Protein AF-A0AAC8XHD1-F1 (afdb_monomer)

pLDDT: mean 77.44, std 10.06, range [40.19, 93.38]

Mean predicted aligned error: 14.01 Å

Sequence (124 aa):
MRKGFNKQTLIRWKVYIDRSKMYVGYIQFLLIIFVFINSLDNNPVSQFVLEKPLIAVPVILVLFVLCSLVLGYMDSKLGFREEEIRNHARSNPVLRQIQISLDEVNLKLDKLEKSEGENRKSGI

Organism: NCBI:txid314275

Structure (mmCIF, N/CA/C/O backbone):
data_AF-A0AAC8XHD1-F1
#
_entry.id   AF-A0AAC8XHD1-F1
#
loop_
_atom_site.group_PDB
_atom_site.id
_atom_site.type_symbol
_atom_site.label_atom_id
_atom_site.label_alt_id
_atom_site.label_comp_id
_atom_site.label_asym_id
_atom_site.label_entity_id
_atom_site.label_seq_id
_atom_site.pdbx_PDB_ins_code
_atom_site.Cartn_x
_atom_site.Cartn_y
_atom_site.Cartn_z
_atom_site.occupancy
_atom_site.B_iso_or_equiv
_atom_site.auth_seq_id
_atom_site.auth_comp_id
_atom_site.auth_asym_id
_atom_site.auth_atom_id
_atom_site.pdbx_PDB_model_num
ATOM 1 N N . MET A 1 1 ? 19.057 23.583 32.804 1.00 40.19 1 MET A N 1
ATOM 2 C CA . MET A 1 1 ? 17.900 23.761 31.892 1.00 40.19 1 MET A CA 1
ATOM 3 C C . MET A 1 1 ? 17.579 22.431 31.204 1.00 40.19 1 MET A C 1
ATOM 5 O O . MET A 1 1 ? 18.149 22.123 30.166 1.00 40.19 1 MET A O 1
ATOM 9 N N . ARG A 1 2 ? 16.726 21.582 31.799 1.00 45.81 2 ARG A N 1
ATOM 10 C CA . ARG A 1 2 ? 16.268 20.338 31.152 1.00 45.81 2 ARG A CA 1
ATOM 11 C C . ARG A 1 2 ? 15.124 20.693 30.199 1.00 45.81 2 ARG A C 1
ATOM 13 O O . ARG A 1 2 ? 13.996 20.882 30.639 1.00 45.81 2 ARG A O 1
ATOM 20 N N . LYS A 1 3 ? 15.429 20.840 28.906 1.00 52.31 3 LYS A N 1
ATOM 21 C CA . LYS A 1 3 ? 14.428 20.963 27.833 1.00 52.31 3 LYS A CA 1
ATOM 22 C C . LYS A 1 3 ? 13.666 19.635 27.772 1.00 52.31 3 LYS A C 1
ATOM 24 O O . LYS A 1 3 ? 14.110 18.693 27.124 1.00 52.31 3 LYS A O 1
ATOM 29 N N . GLY A 1 4 ? 12.563 19.529 28.510 1.00 59.25 4 GLY A N 1
ATOM 30 C CA . GLY A 1 4 ? 11.626 18.422 28.351 1.00 59.25 4 GLY A CA 1
ATOM 31 C C . GLY A 1 4 ? 11.183 18.400 26.893 1.00 59.25 4 GLY A C 1
ATOM 32 O O . GLY A 1 4 ? 10.718 19.418 26.378 1.00 59.25 4 GLY A O 1
ATOM 33 N N . PHE A 1 5 ? 11.411 17.287 26.200 1.00 61.00 5 PHE A N 1
ATOM 34 C CA . PHE A 1 5 ? 10.970 17.121 24.822 1.00 61.00 5 PHE A CA 1
ATOM 35 C C . PHE A 1 5 ? 9.483 17.470 24.740 1.00 61.00 5 PHE A C 1
ATOM 37 O O . PHE A 1 5 ? 8.649 16.817 25.366 1.00 61.00 5 PHE A O 1
ATOM 44 N N . ASN A 1 6 ? 9.155 18.539 24.008 1.00 72.62 6 ASN A N 1
ATOM 45 C CA . ASN A 1 6 ? 7.776 18.975 23.863 1.00 72.62 6 ASN A CA 1
ATOM 46 C C . ASN A 1 6 ? 7.018 17.847 23.153 1.00 72.62 6 ASN A C 1
ATOM 48 O O . ASN A 1 6 ? 7.266 17.569 21.977 1.00 72.62 6 ASN A O 1
ATOM 52 N N . LYS A 1 7 ? 6.132 17.171 23.891 1.00 73.12 7 LYS A N 1
ATOM 53 C CA . LYS A 1 7 ? 5.383 15.986 23.448 1.00 73.12 7 LYS A CA 1
ATOM 54 C C . LYS A 1 7 ? 4.700 16.230 22.098 1.00 73.12 7 LYS A C 1
ATOM 56 O O . LYS A 1 7 ? 4.678 15.346 21.248 1.00 73.12 7 LYS A O 1
ATOM 61 N N . GLN A 1 8 ? 4.245 17.460 21.854 1.00 77.38 8 GLN A N 1
ATOM 62 C CA . GLN A 1 8 ? 3.650 17.877 20.583 1.00 77.38 8 GLN A CA 1
ATOM 63 C C . GLN A 1 8 ? 4.644 17.859 19.410 1.00 77.38 8 GLN A C 1
ATOM 65 O O . GLN A 1 8 ? 4.285 17.472 18.301 1.00 77.38 8 GLN A O 1
ATOM 70 N N . THR A 1 9 ? 5.904 18.237 19.634 1.00 79.75 9 THR A N 1
ATOM 71 C CA . THR A 1 9 ? 6.952 18.194 18.602 1.00 79.75 9 THR A CA 1
ATOM 72 C C . THR A 1 9 ? 7.318 16.759 18.241 1.00 79.75 9 THR A C 1
ATOM 74 O O . THR A 1 9 ? 7.472 16.467 17.059 1.00 79.75 9 THR A O 1
ATOM 77 N N . LEU A 1 10 ? 7.379 15.855 19.224 1.00 81.88 10 LEU A N 1
ATOM 78 C CA . LEU A 1 10 ? 7.605 14.427 18.974 1.00 81.88 10 LEU A CA 1
ATOM 79 C C . LEU A 1 10 ? 6.454 13.796 18.179 1.00 81.88 10 LEU A C 1
ATOM 81 O O . LEU A 1 10 ? 6.699 13.033 17.247 1.00 81.88 10 LEU A O 1
ATOM 85 N N . ILE A 1 11 ? 5.207 14.156 18.498 1.00 79.69 11 ILE A N 1
ATOM 86 C CA . ILE A 1 11 ? 4.028 13.694 17.751 1.00 79.69 11 ILE A CA 1
ATOM 87 C C . ILE A 1 11 ? 4.082 14.183 16.298 1.00 79.69 11 ILE A C 1
ATOM 89 O O . ILE A 1 11 ? 3.877 13.389 15.383 1.00 79.69 11 ILE A O 1
ATOM 93 N N . ARG A 1 12 ? 4.430 15.455 16.056 1.00 83.88 12 ARG A N 1
ATOM 94 C CA . ARG A 1 12 ? 4.600 15.975 14.688 1.00 83.88 12 ARG A CA 1
ATOM 95 C C . ARG A 1 12 ? 5.703 15.242 13.927 1.00 83.88 12 ARG A C 1
ATOM 97 O O . ARG A 1 12 ? 5.473 14.815 12.802 1.00 83.88 12 ARG A O 1
ATOM 104 N N . TRP A 1 13 ? 6.869 15.050 14.541 1.00 86.00 13 TRP A N 1
ATOM 105 C CA . TRP A 1 13 ? 7.979 14.310 13.932 1.00 86.00 13 TRP A CA 1
ATOM 106 C C . TRP A 1 13 ? 7.605 12.870 13.584 1.00 86.00 13 TRP A C 1
ATOM 108 O O . TRP A 1 13 ? 7.941 12.402 12.501 1.00 86.00 13 TRP A O 1
ATOM 118 N N . LYS A 1 14 ? 6.842 12.192 14.448 1.00 84.94 14 LYS A N 1
ATOM 119 C CA . LYS A 1 14 ? 6.305 10.859 14.151 1.00 84.94 14 LYS A CA 1
ATOM 120 C C . LYS A 1 14 ? 5.454 10.871 12.879 1.00 84.94 14 LYS A C 1
ATOM 122 O O . LYS A 1 14 ? 5.657 10.014 12.030 1.00 84.94 14 LYS A O 1
ATOM 127 N N . VAL A 1 15 ? 4.543 11.837 12.730 1.00 81.88 15 VAL A N 1
ATOM 128 C CA . VAL A 1 15 ? 3.686 11.954 11.533 1.00 81.88 15 VAL A CA 1
ATOM 129 C C . VAL A 1 15 ? 4.515 12.202 10.271 1.00 81.88 15 VAL A C 1
ATOM 131 O O . VAL A 1 15 ? 4.233 11.612 9.232 1.00 81.88 15 VAL A O 1
ATOM 134 N N . TYR A 1 16 ? 5.559 13.032 10.349 1.00 83.38 16 TYR A N 1
ATOM 135 C CA . TYR A 1 16 ? 6.461 13.246 9.214 1.00 83.38 16 TYR A CA 1
ATOM 136 C C . TYR A 1 16 ? 7.222 11.977 8.833 1.00 83.38 16 TYR A C 1
ATOM 138 O O . TYR A 1 16 ? 7.257 11.633 7.658 1.00 83.38 16 TYR A O 1
ATOM 146 N N . ILE A 1 17 ? 7.768 11.247 9.809 1.00 84.50 17 ILE A N 1
ATOM 147 C CA . ILE A 1 17 ? 8.456 9.972 9.560 1.00 84.50 17 ILE A CA 1
ATOM 148 C C . ILE A 1 17 ? 7.504 8.954 8.924 1.00 84.50 17 ILE A C 1
ATOM 150 O O . ILE A 1 17 ? 7.897 8.238 8.007 1.00 84.50 17 ILE A O 1
ATOM 154 N N . ASP A 1 18 ? 6.255 8.904 9.379 1.00 81.25 18 ASP A N 1
ATOM 155 C CA . ASP A 1 18 ? 5.248 7.982 8.857 1.00 81.25 18 ASP A CA 1
ATOM 156 C C . ASP A 1 18 ? 4.896 8.278 7.390 1.00 81.25 18 ASP A C 1
ATOM 158 O O . ASP A 1 18 ? 4.915 7.384 6.547 1.00 81.25 18 ASP A O 1
ATOM 162 N N . ARG A 1 19 ? 4.713 9.559 7.042 1.00 80.94 19 ARG A N 1
ATOM 163 C CA . ARG A 1 19 ? 4.538 9.985 5.642 1.00 80.94 19 ARG A CA 1
ATOM 164 C C . ARG A 1 19 ? 5.782 9.700 4.799 1.00 80.94 19 ARG A C 1
ATOM 166 O O . ARG A 1 19 ? 5.658 9.233 3.672 1.00 80.94 19 ARG A O 1
ATOM 173 N N . SER A 1 20 ? 6.977 9.923 5.346 1.00 83.62 20 SER A N 1
ATOM 174 C CA . SER A 1 20 ? 8.239 9.626 4.659 1.00 83.62 20 SER A CA 1
ATOM 175 C C . SER A 1 20 ? 8.407 8.143 4.343 1.00 83.62 20 SER A C 1
ATOM 177 O O . SER A 1 20 ? 8.922 7.825 3.278 1.00 83.62 20 SER A O 1
ATOM 179 N N . LYS A 1 21 ? 7.935 7.227 5.198 1.00 82.31 21 LYS A N 1
ATOM 180 C CA . LYS A 1 21 ? 7.984 5.782 4.911 1.00 82.31 21 LYS A CA 1
ATOM 181 C C . LYS A 1 21 ? 7.225 5.411 3.638 1.00 82.31 21 LYS A C 1
ATOM 183 O O . LYS A 1 21 ? 7.719 4.597 2.865 1.00 82.31 21 LYS A O 1
ATOM 188 N N . MET A 1 22 ? 6.078 6.042 3.390 1.00 80.19 22 MET A N 1
ATOM 189 C CA . MET A 1 22 ? 5.332 5.851 2.143 1.00 80.19 22 MET A CA 1
ATOM 190 C C . MET A 1 22 ? 6.156 6.312 0.930 1.00 80.19 22 MET A C 1
ATOM 192 O O . MET A 1 22 ? 6.252 5.589 -0.058 1.00 80.19 22 MET A O 1
ATOM 196 N N . TYR A 1 23 ? 6.816 7.473 1.023 1.00 80.81 23 TYR A N 1
ATOM 197 C CA . TYR A 1 23 ? 7.662 7.992 -0.059 1.00 80.81 23 TYR A CA 1
ATOM 198 C C . TYR A 1 23 ? 8.915 7.148 -0.314 1.00 80.81 23 TYR A C 1
ATOM 200 O O . TYR A 1 23 ? 9.270 6.902 -1.465 1.00 80.81 23 TYR A O 1
ATOM 208 N N . VAL A 1 24 ? 9.554 6.657 0.750 1.00 84.44 24 VAL A N 1
ATOM 209 C CA . VAL A 1 24 ? 10.684 5.722 0.655 1.00 84.44 24 VAL A CA 1
ATOM 210 C C . VAL A 1 24 ? 10.258 4.433 -0.051 1.00 84.44 24 VAL A C 1
ATOM 212 O O . VAL A 1 24 ? 11.027 3.908 -0.850 1.00 84.44 24 VAL A O 1
ATOM 215 N N . GLY A 1 25 ? 9.018 3.975 0.153 1.00 79.81 25 GLY A N 1
ATOM 216 C CA . GLY A 1 25 ? 8.449 2.841 -0.577 1.00 79.81 25 GLY A CA 1
ATOM 217 C C . GLY A 1 25 ? 8.452 3.031 -2.099 1.00 79.81 25 GLY A C 1
ATOM 218 O O . GLY A 1 25 ? 8.858 2.123 -2.820 1.00 79.81 25 GLY A O 1
ATOM 219 N N . TYR A 1 26 ? 8.091 4.218 -2.600 1.00 76.31 26 TYR A N 1
ATOM 220 C CA . TYR A 1 26 ? 8.141 4.506 -4.042 1.00 76.31 26 TYR A CA 1
ATOM 221 C C . TYR A 1 26 ? 9.572 4.505 -4.591 1.00 76.31 26 TYR A C 1
ATOM 223 O O . TYR A 1 26 ? 9.822 3.965 -5.668 1.00 76.31 26 TYR A O 1
ATOM 231 N N . ILE A 1 27 ? 10.524 5.063 -3.837 1.00 80.50 27 ILE A N 1
ATOM 232 C CA . ILE A 1 27 ? 11.946 5.045 -4.211 1.00 80.50 27 ILE A CA 1
ATOM 233 C C . ILE A 1 27 ? 12.463 3.602 -4.250 1.00 80.50 27 ILE A C 1
ATOM 235 O O . ILE A 1 27 ? 13.148 3.209 -5.191 1.00 80.50 27 ILE A O 1
ATOM 239 N N . GLN A 1 28 ? 12.098 2.792 -3.257 1.00 80.75 28 GLN A N 1
ATOM 240 C CA . GLN A 1 28 ? 12.495 1.392 -3.176 1.00 80.75 28 GLN A CA 1
ATOM 241 C C . GLN A 1 28 ? 11.898 0.557 -4.311 1.00 80.75 28 GLN A C 1
ATOM 243 O O . GLN A 1 28 ? 12.594 -0.278 -4.881 1.00 80.75 28 GLN A O 1
ATOM 248 N N . PHE A 1 29 ? 10.649 0.814 -4.691 1.00 80.56 29 PHE A N 1
ATOM 249 C CA . PHE A 1 29 ? 10.026 0.170 -5.841 1.00 80.56 29 PHE A CA 1
ATOM 250 C C . PHE A 1 29 ? 10.780 0.472 -7.148 1.00 80.56 29 PHE A C 1
ATOM 252 O O . PHE A 1 29 ? 11.089 -0.449 -7.903 1.00 80.56 29 PHE A O 1
ATOM 259 N N . LEU A 1 30 ? 11.167 1.733 -7.379 1.00 76.19 30 LEU A N 1
ATOM 260 C CA . LEU A 1 30 ? 11.984 2.111 -8.539 1.00 76.19 30 LEU A CA 1
ATOM 261 C C . LEU A 1 30 ? 13.365 1.440 -8.528 1.00 76.19 30 LEU A C 1
ATOM 263 O O . LEU A 1 30 ? 13.815 0.946 -9.561 1.00 76.19 30 LEU A O 1
ATOM 267 N N . LEU A 1 31 ? 14.022 1.381 -7.367 1.00 79.31 31 LEU A N 1
ATOM 268 C CA . LEU A 1 31 ? 15.310 0.698 -7.222 1.00 79.31 31 LEU A CA 1
ATOM 269 C C . LEU A 1 31 ? 15.201 -0.801 -7.502 1.00 79.31 31 LEU A C 1
ATOM 271 O O . LEU A 1 31 ? 16.073 -1.343 -8.172 1.00 79.31 31 LEU A O 1
ATOM 275 N N . ILE A 1 32 ? 14.135 -1.463 -7.044 1.00 82.44 32 ILE A N 1
ATOM 276 C CA . ILE A 1 32 ? 13.898 -2.882 -7.337 1.00 82.44 32 ILE A CA 1
ATOM 277 C C . ILE A 1 32 ? 13.755 -3.098 -8.844 1.00 82.44 32 ILE A C 1
ATOM 279 O O . ILE A 1 32 ? 14.385 -4.009 -9.366 1.00 82.44 32 ILE A O 1
ATOM 283 N N . ILE A 1 33 ? 13.001 -2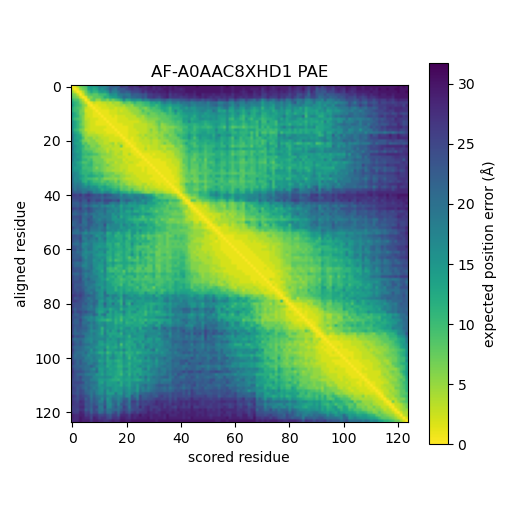.253 -9.556 1.00 78.50 33 ILE A N 1
ATOM 284 C CA . ILE A 1 33 ? 12.897 -2.337 -11.023 1.00 78.50 33 ILE A CA 1
ATOM 285 C C . ILE A 1 33 ? 14.280 -2.188 -11.667 1.00 78.50 33 ILE A C 1
ATOM 287 O O . ILE A 1 33 ? 14.648 -2.983 -12.529 1.00 78.50 33 ILE A O 1
ATOM 291 N N . PHE A 1 34 ? 15.066 -1.200 -11.236 1.00 73.50 34 PHE A N 1
ATOM 292 C CA . PHE A 1 34 ? 16.388 -0.941 -11.804 1.00 73.50 34 PHE A CA 1
ATOM 293 C C . PHE A 1 34 ? 17.370 -2.092 -11.543 1.00 73.50 34 PHE A C 1
ATOM 295 O O . PHE A 1 34 ? 18.079 -2.527 -12.449 1.00 73.50 34 PHE A O 1
ATOM 302 N N . VAL A 1 35 ? 17.389 -2.624 -10.319 1.00 80.88 35 VAL A N 1
ATOM 303 C CA . VAL A 1 35 ? 18.199 -3.792 -9.947 1.00 80.88 35 VAL A CA 1
ATOM 304 C C . VAL A 1 35 ? 17.733 -5.032 -10.699 1.00 80.88 35 VAL A C 1
ATOM 306 O O . VAL A 1 35 ? 18.571 -5.786 -11.170 1.00 80.88 35 VAL A O 1
ATOM 309 N N . PHE A 1 36 ? 16.428 -5.232 -10.871 1.00 77.38 36 PHE A N 1
ATOM 310 C CA . PHE A 1 36 ? 15.883 -6.365 -11.614 1.00 77.38 36 PHE A CA 1
ATOM 311 C C . PHE A 1 36 ? 16.291 -6.330 -13.091 1.00 77.38 36 PHE A C 1
ATOM 313 O O . PHE A 1 36 ? 16.711 -7.348 -13.630 1.00 77.38 36 PHE A O 1
ATOM 320 N N . ILE A 1 37 ? 16.247 -5.156 -13.731 1.00 71.81 37 ILE A N 1
ATOM 321 C CA . ILE A 1 37 ? 16.713 -4.983 -15.116 1.00 71.81 37 ILE A CA 1
ATOM 322 C C . ILE A 1 37 ? 18.214 -5.284 -15.227 1.00 71.81 37 ILE A C 1
ATOM 324 O O . ILE A 1 37 ? 18.615 -6.044 -16.103 1.00 71.81 37 ILE A O 1
ATOM 328 N N . ASN A 1 38 ? 19.037 -4.744 -14.321 1.00 70.56 38 ASN A N 1
ATOM 329 C CA . ASN A 1 38 ? 20.485 -4.998 -14.320 1.00 70.56 38 ASN A CA 1
ATOM 330 C C . ASN A 1 38 ? 20.845 -6.439 -13.915 1.00 70.56 38 ASN A C 1
ATOM 332 O O . ASN A 1 38 ? 21.865 -6.963 -14.337 1.00 70.56 38 ASN A O 1
ATOM 336 N N . SER A 1 39 ? 20.008 -7.100 -13.115 1.00 74.62 39 SER A N 1
ATOM 337 C CA . SER A 1 39 ? 20.176 -8.496 -12.695 1.00 74.62 39 SER A CA 1
ATOM 338 C C . SER A 1 39 ? 19.944 -9.491 -13.834 1.00 74.62 39 SER A C 1
ATOM 340 O O . SER A 1 39 ? 20.319 -10.655 -13.698 1.00 74.62 39 SER A O 1
ATOM 342 N N . LEU A 1 40 ? 19.310 -9.079 -14.934 1.00 67.69 40 LEU A N 1
ATOM 343 C CA . LEU A 1 40 ? 19.061 -9.917 -16.108 1.00 67.69 40 LEU A CA 1
ATOM 344 C C . LEU A 1 40 ? 20.257 -9.904 -17.076 1.00 67.69 40 LEU A C 1
ATOM 346 O O . LEU A 1 40 ? 20.071 -9.836 -18.295 1.00 67.69 40 LEU A O 1
ATOM 350 N N . ASP A 1 41 ? 21.477 -9.973 -16.541 1.00 55.31 41 ASP A N 1
ATOM 351 C CA . ASP A 1 41 ? 22.701 -10.046 -17.338 1.00 55.31 41 ASP A CA 1
ATOM 352 C C . ASP A 1 41 ? 22.630 -11.245 -18.301 1.00 55.31 41 ASP A C 1
ATOM 354 O O . ASP A 1 41 ? 22.375 -12.383 -17.903 1.00 55.31 41 ASP A O 1
ATOM 358 N N . ASN A 1 42 ? 22.822 -10.971 -19.595 1.00 61.28 42 ASN A N 1
ATOM 359 C CA . ASN A 1 42 ? 22.794 -11.935 -20.705 1.00 61.28 42 ASN A CA 1
ATOM 360 C C . ASN A 1 42 ? 21.483 -12.723 -20.920 1.00 61.28 42 ASN A C 1
ATOM 362 O O . ASN A 1 42 ? 21.506 -13.797 -21.521 1.00 61.28 42 ASN A O 1
ATOM 366 N N . ASN A 1 43 ? 20.327 -12.195 -20.502 1.00 68.31 43 ASN A N 1
ATOM 367 C CA . ASN A 1 43 ? 19.026 -12.761 -20.882 1.00 68.31 43 ASN A CA 1
ATOM 368 C C . ASN A 1 43 ? 18.449 -12.087 -22.149 1.00 68.31 43 ASN A C 1
ATOM 370 O O . ASN A 1 43 ? 18.563 -10.865 -22.294 1.00 68.31 43 ASN A O 1
ATOM 374 N N . PRO A 1 44 ? 17.740 -12.826 -23.030 1.00 67.94 44 PRO A N 1
ATOM 375 C CA . PRO A 1 44 ? 17.129 -12.275 -24.249 1.00 67.94 44 PRO A CA 1
ATOM 376 C C . PRO A 1 44 ? 16.124 -11.147 -23.963 1.00 67.94 44 PRO A C 1
ATOM 378 O O . PRO A 1 44 ? 15.909 -10.271 -24.795 1.00 67.94 44 PRO A O 1
ATOM 381 N N . VAL A 1 45 ? 15.549 -11.120 -22.757 1.00 65.62 45 VAL A N 1
ATOM 382 C CA . VAL A 1 45 ? 14.663 -10.045 -22.288 1.00 65.62 45 VAL A CA 1
ATOM 383 C C . VAL A 1 45 ? 15.420 -8.726 -22.103 1.00 65.62 45 VAL A C 1
ATOM 385 O O . VAL A 1 45 ? 14.920 -7.683 -22.506 1.00 65.62 45 VAL A O 1
ATOM 388 N N . SER A 1 46 ? 16.631 -8.758 -21.537 1.00 67.94 46 SER A N 1
ATOM 389 C CA . SER A 1 46 ? 17.444 -7.552 -21.326 1.00 67.94 46 SER A CA 1
ATOM 390 C C . SER A 1 46 ? 17.931 -6.977 -22.659 1.00 67.94 46 SER A C 1
ATOM 392 O O . SER A 1 46 ? 17.800 -5.779 -22.907 1.00 67.94 46 SER A O 1
ATOM 394 N N . GLN A 1 47 ? 18.370 -7.845 -23.580 1.00 72.25 47 GLN A N 1
ATOM 395 C CA . GLN A 1 47 ? 18.754 -7.428 -24.934 1.00 72.25 47 GLN A CA 1
ATOM 396 C C . GLN A 1 47 ? 17.583 -6.792 -25.694 1.00 72.25 47 GLN A C 1
ATOM 398 O O . GLN A 1 47 ? 17.746 -5.726 -26.279 1.00 72.25 47 GLN A O 1
ATOM 403 N N . PHE A 1 48 ? 16.374 -7.356 -25.599 1.00 72.06 48 PHE A N 1
ATOM 404 C CA . PHE A 1 48 ? 15.178 -6.771 -26.213 1.00 72.06 48 PHE A CA 1
ATOM 405 C C . PHE A 1 48 ? 14.847 -5.368 -25.671 1.00 72.06 48 PHE A C 1
ATOM 407 O O . PHE A 1 48 ? 14.450 -4.481 -26.431 1.00 72.06 48 PHE A O 1
ATOM 414 N N . VAL A 1 49 ? 15.038 -5.149 -24.365 1.00 71.62 49 VAL A N 1
ATOM 415 C CA . VAL A 1 49 ? 14.821 -3.843 -23.720 1.00 71.62 49 VAL A CA 1
ATOM 416 C C . VAL A 1 49 ? 15.832 -2.803 -24.188 1.00 71.62 49 VAL A C 1
ATOM 418 O O . VAL A 1 49 ? 15.451 -1.659 -24.445 1.00 71.62 49 VAL A O 1
ATOM 421 N N . LEU A 1 50 ? 17.098 -3.199 -24.326 1.00 74.75 50 LEU A N 1
ATOM 422 C CA . LEU A 1 50 ? 18.186 -2.309 -24.729 1.00 74.75 50 LEU A CA 1
ATOM 423 C C . LEU A 1 50 ? 18.179 -2.006 -26.236 1.00 74.75 50 LEU A C 1
ATOM 425 O O . LEU A 1 50 ? 18.449 -0.873 -26.624 1.00 74.75 50 LEU A O 1
ATOM 429 N N . GLU A 1 51 ? 17.832 -2.977 -27.085 1.00 81.69 51 GLU A N 1
ATOM 430 C CA . GLU A 1 51 ? 17.819 -2.810 -28.545 1.00 81.69 51 GLU A CA 1
ATOM 431 C C . GLU A 1 51 ? 16.622 -1.997 -29.050 1.00 81.69 51 GLU A C 1
ATOM 433 O O . GLU A 1 51 ? 16.745 -1.244 -30.020 1.00 81.69 51 GLU A O 1
ATOM 438 N N . LYS A 1 52 ? 15.444 -2.142 -28.426 1.00 83.44 52 LYS A N 1
ATOM 439 C CA . LYS A 1 52 ? 14.211 -1.460 -28.861 1.00 83.44 52 LYS A CA 1
ATOM 440 C C . LYS A 1 52 ? 13.441 -0.852 -27.687 1.00 83.44 52 LYS A C 1
ATOM 442 O O . LYS A 1 52 ? 12.293 -1.238 -27.440 1.00 83.44 52 LYS A O 1
ATOM 447 N N . PRO A 1 53 ? 13.997 0.169 -27.011 1.00 77.44 53 PRO A N 1
ATOM 448 C CA . PRO A 1 53 ? 13.387 0.755 -25.817 1.00 77.44 53 PRO A CA 1
ATOM 449 C C . PRO A 1 53 ? 11.983 1.323 -26.074 1.00 77.44 53 PRO A C 1
ATOM 451 O O . PRO A 1 53 ? 11.090 1.156 -25.248 1.00 77.44 53 PRO A O 1
ATOM 454 N N . LEU A 1 54 ? 11.742 1.913 -27.252 1.00 84.69 54 LEU A N 1
ATOM 455 C CA . LEU A 1 54 ? 10.434 2.472 -27.631 1.00 84.69 54 LEU A CA 1
ATOM 456 C C . LEU A 1 54 ? 9.301 1.432 -27.675 1.00 84.69 54 LEU A C 1
ATOM 458 O O . LEU A 1 54 ? 8.140 1.795 -27.513 1.00 84.69 54 LEU A O 1
ATOM 462 N N . ILE A 1 55 ? 9.624 0.152 -27.886 1.00 84.00 55 ILE A N 1
ATOM 463 C CA . ILE A 1 55 ? 8.651 -0.951 -27.954 1.00 84.00 55 ILE A CA 1
ATOM 464 C C . ILE A 1 55 ? 8.675 -1.764 -26.657 1.00 84.00 55 ILE A C 1
ATOM 466 O O . ILE A 1 55 ? 7.631 -2.178 -26.159 1.00 84.00 55 ILE A O 1
ATOM 470 N N . ALA A 1 56 ? 9.854 -1.971 -26.077 1.00 79.75 56 ALA A N 1
ATOM 471 C CA . ALA A 1 56 ? 10.002 -2.755 -24.863 1.00 79.75 56 ALA A CA 1
ATOM 472 C C . ALA A 1 56 ? 9.330 -2.099 -23.650 1.00 79.75 56 ALA A C 1
ATOM 474 O O . ALA A 1 56 ? 8.668 -2.789 -22.878 1.00 79.75 56 ALA A O 1
ATOM 475 N N . VAL A 1 57 ? 9.431 -0.771 -23.512 1.00 79.12 57 VAL A N 1
ATOM 476 C CA . VAL A 1 57 ? 8.790 -0.026 -22.417 1.00 79.12 57 VAL A CA 1
ATOM 477 C C . VAL A 1 57 ? 7.269 -0.247 -22.383 1.00 79.12 57 VAL A C 1
ATOM 479 O O . VAL A 1 57 ? 6.782 -0.686 -21.341 1.00 79.12 57 VAL A O 1
ATOM 482 N N . PRO A 1 58 ? 6.495 -0.020 -23.465 1.00 85.88 58 PRO A N 1
ATOM 483 C CA . PRO A 1 58 ? 5.051 -0.252 -23.427 1.00 85.88 58 PRO A CA 1
ATOM 484 C C . PRO A 1 58 ? 4.682 -1.727 -23.220 1.00 85.88 58 PRO A C 1
ATOM 486 O O . PRO A 1 58 ? 3.730 -2.005 -22.494 1.0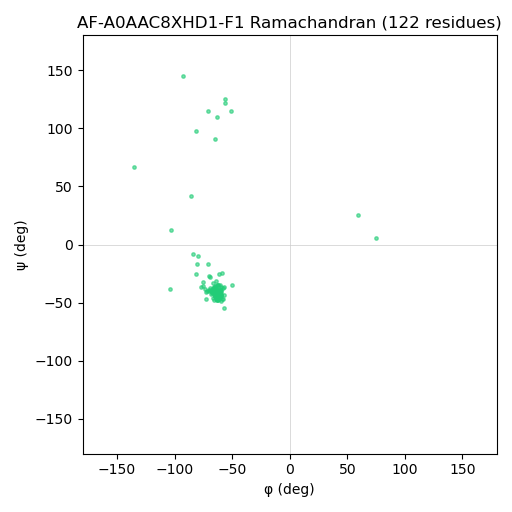0 85.88 58 PRO A O 1
ATOM 489 N N . VAL A 1 59 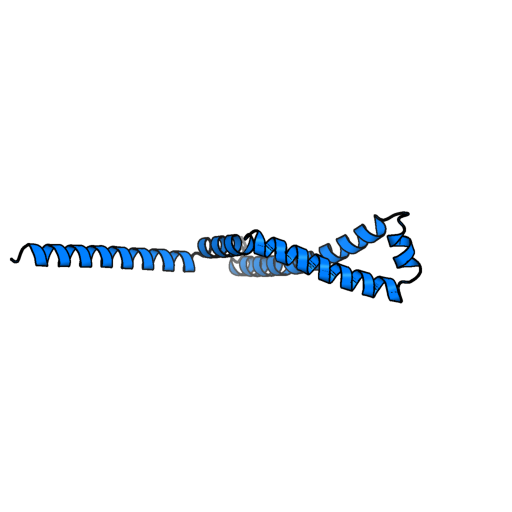? 5.440 -2.679 -23.778 1.00 84.69 59 VAL A N 1
ATOM 490 C CA . VAL A 1 59 ? 5.196 -4.119 -23.563 1.00 84.69 59 VAL A CA 1
ATOM 491 C C . VAL A 1 59 ? 5.376 -4.500 -22.092 1.00 84.69 59 VAL A C 1
ATOM 493 O O . VAL A 1 59 ? 4.507 -5.156 -21.517 1.00 84.69 59 VAL A O 1
ATOM 496 N N . ILE A 1 60 ? 6.464 -4.051 -21.461 1.00 81.31 60 ILE A N 1
ATOM 497 C CA . ILE A 1 60 ? 6.709 -4.270 -20.031 1.00 81.31 60 ILE A CA 1
ATOM 498 C C . ILE A 1 60 ? 5.618 -3.613 -19.192 1.00 81.31 60 ILE A C 1
ATOM 500 O O . ILE A 1 60 ? 5.179 -4.203 -18.213 1.00 81.31 60 ILE A O 1
ATOM 504 N N . LEU A 1 61 ? 5.147 -2.427 -19.578 1.00 80.19 61 LEU A N 1
ATOM 505 C CA . LEU A 1 61 ? 4.091 -1.715 -18.861 1.00 80.19 61 LEU A CA 1
ATOM 506 C C . LEU A 1 61 ? 2.766 -2.494 -18.907 1.00 80.19 61 LEU A C 1
ATOM 508 O O . LEU A 1 61 ? 2.127 -2.680 -17.875 1.00 80.19 61 LEU A O 1
ATOM 512 N N . VAL A 1 62 ? 2.388 -3.029 -20.071 1.00 87.31 62 VAL A N 1
ATOM 513 C CA . VAL A 1 62 ? 1.201 -3.891 -20.209 1.00 87.31 62 VAL A CA 1
ATOM 514 C C . VAL A 1 62 ? 1.354 -5.175 -19.394 1.00 87.31 62 VAL A C 1
ATOM 516 O O . VAL A 1 62 ? 0.446 -5.542 -18.648 1.00 87.31 62 VAL A O 1
ATOM 519 N N . LEU A 1 63 ? 2.511 -5.836 -19.480 1.00 85.44 63 LEU A N 1
ATOM 520 C CA . LEU A 1 63 ? 2.797 -7.042 -18.702 1.00 85.44 63 LEU A CA 1
ATOM 521 C C . LEU A 1 63 ? 2.762 -6.757 -17.194 1.00 85.44 63 LEU A C 1
ATOM 523 O O . LEU A 1 63 ? 2.201 -7.532 -16.427 1.00 85.44 63 LEU A O 1
ATOM 527 N N . PHE A 1 64 ? 3.297 -5.613 -16.771 1.00 82.44 64 PHE A N 1
ATOM 528 C CA . PHE A 1 64 ? 3.270 -5.157 -15.388 1.00 82.44 64 PHE A CA 1
ATOM 529 C C . PHE A 1 64 ? 1.839 -4.931 -14.892 1.00 82.44 64 PHE A C 1
ATOM 531 O O . PHE A 1 64 ? 1.499 -5.379 -13.799 1.00 82.44 64 PHE 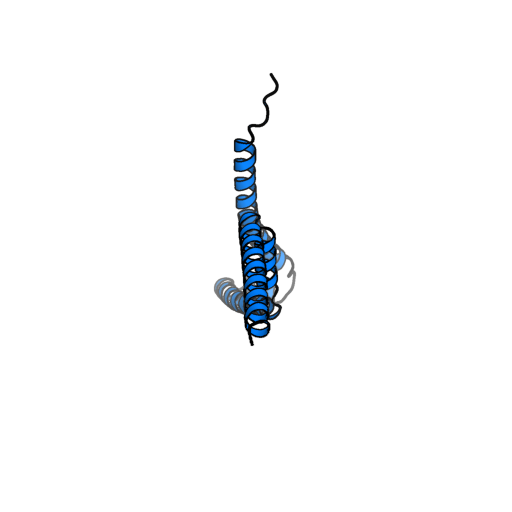A O 1
ATOM 538 N N . VAL A 1 65 ? 0.979 -4.294 -15.694 1.00 85.75 65 VAL A N 1
ATOM 539 C CA . VAL A 1 65 ? -0.444 -4.109 -15.361 1.00 85.75 65 VAL A CA 1
ATOM 540 C C . VAL A 1 65 ? -1.147 -5.458 -15.207 1.00 85.75 65 VAL A C 1
ATOM 542 O O . VAL A 1 65 ? -1.878 -5.650 -14.237 1.00 85.75 65 VAL A O 1
ATOM 545 N N . LEU A 1 66 ? -0.889 -6.413 -16.105 1.00 89.38 66 LEU A N 1
ATOM 546 C CA . LEU A 1 66 ? -1.452 -7.763 -16.013 1.00 89.38 66 LEU A CA 1
ATOM 547 C C . LEU A 1 66 ? -0.970 -8.499 -14.758 1.00 89.38 66 LEU A C 1
ATOM 549 O O . LEU A 1 66 ? -1.788 -9.031 -14.011 1.00 89.38 66 LEU A O 1
ATOM 553 N N . CYS A 1 67 ? 0.333 -8.481 -14.477 1.00 85.19 67 CYS A N 1
ATOM 554 C CA . CYS A 1 67 ? 0.890 -9.068 -13.259 1.00 85.19 67 CYS A CA 1
ATOM 555 C C . CYS A 1 67 ? 0.319 -8.405 -11.996 1.00 85.19 67 CYS A C 1
ATOM 557 O O . CYS A 1 67 ? -0.028 -9.103 -11.049 1.00 85.19 67 CYS A O 1
ATOM 559 N N . SER A 1 68 ? 0.170 -7.078 -11.987 1.00 82.56 68 SER A N 1
ATOM 560 C CA . SER A 1 68 ? -0.422 -6.325 -10.875 1.00 82.56 68 SER A CA 1
ATOM 561 C C . SER A 1 68 ? -1.886 -6.704 -10.642 1.00 82.56 68 SER A C 1
ATOM 563 O O . SER A 1 68 ? -2.293 -6.921 -9.504 1.00 82.56 68 SER A O 1
ATOM 565 N N . LEU A 1 69 ? -2.669 -6.875 -11.711 1.00 86.19 69 LEU A N 1
ATOM 566 C CA . LEU A 1 69 ? -4.045 -7.371 -11.629 1.00 86.19 69 LEU A CA 1
ATOM 567 C C . LEU A 1 69 ? -4.107 -8.792 -11.063 1.00 86.19 69 LEU A C 1
ATOM 569 O O . LEU A 1 69 ? -4.943 -9.066 -10.205 1.00 86.19 69 LEU A O 1
ATOM 573 N N . VAL A 1 70 ? -3.215 -9.685 -11.502 1.00 88.44 70 VAL A N 1
ATOM 574 C CA . VAL A 1 70 ? -3.141 -11.061 -10.986 1.00 88.44 70 VAL A CA 1
ATOM 575 C C . VAL A 1 70 ? -2.768 -11.066 -9.506 1.00 88.44 70 VAL A C 1
ATOM 577 O O . VAL A 1 70 ? -3.436 -11.728 -8.715 1.00 88.44 70 VAL A O 1
ATOM 580 N N . LEU A 1 71 ? -1.754 -10.295 -9.112 1.00 82.75 71 LEU A N 1
ATOM 581 C CA . LEU A 1 71 ? -1.354 -10.155 -7.713 1.00 82.75 71 LEU A CA 1
ATOM 582 C C . LEU A 1 71 ? -2.473 -9.541 -6.863 1.00 82.75 71 LEU A C 1
ATOM 584 O O . LEU A 1 71 ? -2.755 -10.049 -5.784 1.00 82.75 71 LEU A O 1
ATOM 588 N N . GLY A 1 72 ? -3.160 -8.509 -7.359 1.00 81.31 72 GLY A N 1
ATOM 589 C CA . GLY A 1 72 ? -4.301 -7.894 -6.677 1.00 81.31 72 GLY A CA 1
ATOM 590 C C . GLY A 1 72 ? -5.495 -8.841 -6.543 1.00 81.31 72 GLY A C 1
ATOM 591 O O . GLY A 1 72 ? -6.157 -8.868 -5.508 1.00 81.31 72 GLY A O 1
ATOM 592 N N . TYR A 1 73 ? -5.745 -9.676 -7.553 1.00 86.12 73 TYR A N 1
ATOM 593 C CA . TYR A 1 73 ? -6.750 -10.732 -7.474 1.00 86.12 73 TYR A CA 1
ATOM 594 C C . TYR A 1 73 ? -6.362 -11.807 -6.454 1.00 86.12 73 TYR A C 1
ATOM 596 O O . TYR A 1 73 ? -7.213 -12.248 -5.686 1.00 86.12 73 TYR A O 1
ATOM 604 N N . MET A 1 74 ? -5.089 -12.210 -6.405 1.00 82.12 74 MET A N 1
ATOM 605 C CA . MET A 1 74 ? -4.594 -13.140 -5.390 1.00 82.12 74 MET A CA 1
ATOM 606 C C . MET A 1 74 ? -4.722 -12.558 -3.981 1.00 82.12 74 MET A C 1
ATOM 608 O O . MET A 1 74 ? -5.227 -13.249 -3.105 1.00 82.12 74 MET A O 1
ATOM 612 N N . ASP A 1 75 ? -4.348 -11.296 -3.774 1.00 74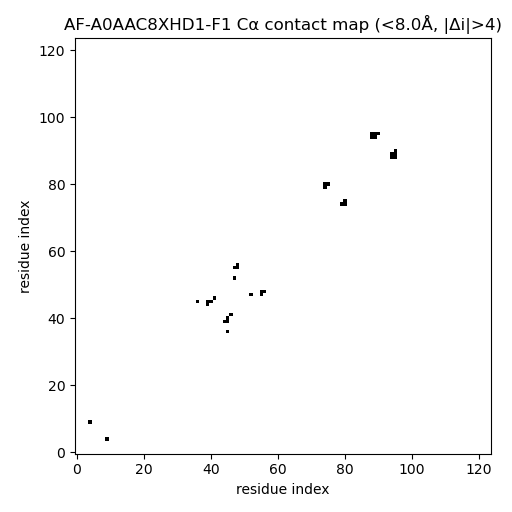.50 75 ASP A N 1
ATOM 613 C CA . ASP A 1 75 ? -4.494 -10.599 -2.491 1.00 74.50 75 ASP A CA 1
ATOM 614 C C . ASP A 1 75 ? -5.967 -10.532 -2.046 1.00 74.50 75 ASP A C 1
ATOM 616 O O . ASP A 1 75 ? -6.312 -10.872 -0.912 1.00 74.50 75 ASP A O 1
ATOM 620 N N . SER A 1 76 ? -6.872 -10.213 -2.979 1.00 73.75 76 SER A N 1
ATOM 621 C CA . SER A 1 76 ? -8.316 -10.209 -2.724 1.00 73.75 76 SER A CA 1
ATOM 622 C C . SER A 1 76 ? -8.881 -11.606 -2.457 1.00 73.75 76 SER A C 1
ATOM 624 O O . SER A 1 76 ? -9.770 -11.746 -1.622 1.00 73.75 76 SER A O 1
ATOM 626 N N . LYS A 1 77 ? -8.407 -12.640 -3.163 1.00 77.88 77 LYS A N 1
ATOM 627 C CA . LYS A 1 77 ? -8.888 -14.023 -3.019 1.00 77.88 77 LYS A CA 1
ATOM 628 C C . LYS A 1 77 ? -8.361 -14.689 -1.747 1.00 77.88 77 LYS A C 1
ATOM 630 O O . LYS A 1 77 ? -9.048 -15.532 -1.181 1.00 77.88 77 LYS A O 1
ATOM 635 N N . LEU A 1 78 ? -7.156 -14.326 -1.309 1.00 74.56 78 LEU A N 1
ATOM 636 C CA . LEU A 1 78 ? -6.538 -14.828 -0.080 1.00 74.56 78 LEU A CA 1
ATOM 637 C C . LEU A 1 78 ? -7.073 -14.124 1.178 1.00 74.56 78 LEU A C 1
ATOM 639 O O . LEU A 1 78 ? -6.816 -14.591 2.282 1.00 74.56 78 LEU A O 1
ATOM 643 N N . GLY A 1 79 ? -7.843 -13.038 1.031 1.00 70.56 79 GLY A N 1
ATOM 644 C CA . GLY A 1 79 ? -8.567 -12.400 2.136 1.00 70.56 79 GLY A CA 1
ATOM 645 C C . GLY A 1 79 ? -7.692 -11.586 3.094 1.00 70.56 79 GLY A C 1
ATOM 646 O O . GLY A 1 79 ? -8.204 -11.050 4.079 1.00 70.56 79 GLY A O 1
ATOM 647 N N . PHE A 1 80 ? -6.398 -11.427 2.797 1.00 73.25 80 PHE A N 1
ATOM 648 C CA . PHE A 1 80 ? -5.457 -10.693 3.647 1.00 73.25 80 PHE A CA 1
ATOM 649 C C . PHE A 1 80 ? -5.908 -9.258 3.909 1.00 73.25 80 PHE A C 1
ATOM 651 O O . PHE A 1 80 ? -5.799 -8.771 5.031 1.00 73.25 80 PHE A O 1
ATOM 658 N N . ARG A 1 81 ? -6.515 -8.609 2.912 1.00 72.88 81 ARG A N 1
ATOM 659 C CA . ARG A 1 81 ? -7.048 -7.249 3.039 1.00 72.88 81 ARG A CA 1
ATOM 660 C C . ARG A 1 81 ? -8.181 -7.136 4.060 1.00 72.88 81 ARG A C 1
ATOM 662 O O . ARG A 1 81 ? -8.270 -6.148 4.785 1.00 72.88 81 ARG A O 1
ATOM 669 N N . GLU A 1 82 ? -9.053 -8.136 4.129 1.00 72.00 82 GLU A N 1
ATOM 670 C CA . GLU A 1 82 ? -10.195 -8.136 5.045 1.00 72.00 82 GLU A CA 1
ATOM 671 C C . GLU A 1 82 ? -9.742 -8.379 6.492 1.00 72.00 82 GLU A C 1
ATOM 673 O O . GLU A 1 82 ? -10.221 -7.735 7.431 1.00 72.00 82 GLU A O 1
ATOM 678 N N . GLU A 1 83 ? -8.759 -9.263 6.672 1.00 71.56 83 GLU A N 1
ATOM 679 C CA . GLU A 1 83 ? -8.108 -9.488 7.961 1.00 71.56 83 GLU A CA 1
ATOM 680 C C . GLU A 1 83 ? -7.288 -8.284 8.426 1.00 71.56 83 GLU A C 1
ATOM 682 O O . GLU A 1 83 ? -7.353 -7.926 9.605 1.00 71.56 83 GLU A O 1
ATOM 687 N N . GLU A 1 84 ? -6.585 -7.609 7.515 1.00 70.94 84 GLU A N 1
ATOM 688 C CA . GLU A 1 84 ? -5.820 -6.403 7.821 1.00 70.94 84 GLU A CA 1
ATOM 689 C C . GLU A 1 84 ? -6.746 -5.280 8.308 1.00 70.94 84 GLU A C 1
ATOM 691 O O . GLU A 1 84 ? -6.517 -4.699 9.371 1.00 70.94 84 GLU A O 1
ATOM 696 N N . ILE A 1 85 ? -7.852 -5.030 7.597 1.00 74.56 85 ILE A N 1
ATOM 697 C CA . ILE A 1 85 ? -8.851 -4.023 7.982 1.00 74.56 85 ILE A CA 1
ATOM 698 C C . ILE A 1 85 ? -9.480 -4.369 9.337 1.00 74.56 85 ILE A C 1
ATOM 700 O O . ILE A 1 85 ? -9.637 -3.491 10.187 1.00 74.56 85 ILE A O 1
ATOM 704 N N . ARG A 1 86 ? -9.798 -5.644 9.585 1.00 75.31 86 ARG A N 1
ATOM 705 C CA . ARG A 1 86 ? -10.342 -6.104 10.872 1.00 75.31 86 ARG A CA 1
ATOM 706 C C . ARG A 1 86 ? -9.343 -5.930 12.019 1.00 75.31 86 ARG A C 1
ATOM 708 O O . ARG A 1 86 ? -9.740 -5.543 13.121 1.00 75.31 86 ARG A O 1
ATOM 715 N N . ASN A 1 87 ? -8.057 -6.169 11.781 1.00 78.06 87 ASN A N 1
ATOM 716 C CA . ASN A 1 87 ? -7.016 -5.974 12.787 1.00 78.06 87 ASN A CA 1
ATOM 717 C C . ASN A 1 87 ? -6.744 -4.479 13.057 1.00 78.06 87 ASN A C 1
ATOM 719 O O . ASN A 1 87 ? -6.626 -4.056 14.212 1.00 78.06 87 ASN A O 1
ATOM 723 N N . HIS A 1 88 ? -6.745 -3.645 12.013 1.00 73.38 88 HIS A N 1
ATOM 724 C CA . HIS A 1 88 ? -6.681 -2.182 12.142 1.00 73.38 88 HIS A CA 1
ATOM 725 C C . HIS A 1 88 ? -7.893 -1.624 12.898 1.00 73.38 88 HIS A C 1
ATOM 727 O O . HIS A 1 88 ? -7.747 -0.779 13.780 1.00 73.38 88 HIS A O 1
ATOM 733 N N . ALA A 1 89 ? -9.089 -2.151 12.635 1.00 71.88 89 ALA A N 1
ATOM 734 C CA . ALA A 1 89 ? -10.304 -1.790 13.358 1.00 71.88 89 ALA A CA 1
ATOM 735 C C . ALA A 1 89 ? -10.232 -2.163 14.851 1.00 71.88 89 ALA A C 1
ATOM 737 O O . ALA A 1 89 ? -10.580 -1.345 15.703 1.00 71.88 89 ALA A O 1
ATOM 738 N N . ARG A 1 90 ? -9.726 -3.359 15.191 1.00 69.19 90 ARG A N 1
ATOM 739 C CA . ARG A 1 90 ? -9.541 -3.790 16.592 1.00 69.19 90 ARG A CA 1
ATOM 740 C C . ARG A 1 90 ? -8.481 -2.993 17.347 1.00 69.19 90 ARG A C 1
ATOM 742 O O . ARG A 1 90 ? -8.600 -2.816 18.560 1.00 69.19 90 ARG A O 1
ATOM 749 N N . SER A 1 91 ? -7.434 -2.549 16.659 1.00 69.44 91 SER A N 1
ATOM 750 C CA . SER A 1 91 ? -6.352 -1.768 17.267 1.00 69.44 91 SER A CA 1
ATOM 751 C C . SER A 1 91 ? -6.701 -0.287 17.442 1.00 69.44 91 SER A C 1
ATOM 753 O O . SER A 1 91 ? -6.072 0.387 18.260 1.00 69.44 91 SER A O 1
ATOM 755 N N . ASN A 1 92 ? -7.732 0.219 16.753 1.00 80.81 92 ASN A N 1
ATOM 756 C CA . ASN A 1 92 ? -8.245 1.567 16.970 1.00 80.81 92 ASN A CA 1
ATOM 757 C C . ASN A 1 92 ? -8.975 1.662 18.331 1.00 80.81 92 ASN A C 1
ATOM 759 O O . ASN A 1 92 ? -10.035 1.052 18.508 1.00 80.81 92 ASN A O 1
ATOM 763 N N . PRO A 1 93 ? -8.461 2.454 19.294 1.00 77.50 93 PRO A N 1
ATOM 764 C CA . PRO A 1 93 ? -9.013 2.511 20.647 1.00 77.50 93 PRO A CA 1
ATOM 765 C C . PRO A 1 93 ? -10.449 3.051 20.693 1.00 77.50 93 PRO A C 1
ATOM 767 O O . PRO A 1 93 ? -11.232 2.614 21.534 1.00 77.50 93 PRO A O 1
ATOM 770 N N . VAL A 1 94 ? -10.810 3.958 19.779 1.00 82.31 94 VAL A N 1
ATOM 771 C CA . VAL A 1 94 ? -12.155 4.551 19.717 1.00 82.31 94 VAL A CA 1
ATOM 772 C C . VAL A 1 94 ? -13.159 3.531 19.193 1.00 82.31 94 VAL A C 1
ATOM 774 O O . VAL A 1 94 ? -14.212 3.322 19.789 1.00 82.31 94 VAL A O 1
ATOM 777 N N . LEU A 1 95 ? -12.814 2.844 18.104 1.00 78.31 95 LEU A N 1
ATOM 778 C CA . LEU A 1 95 ? -13.705 1.865 17.486 1.00 78.31 95 LEU A CA 1
ATOM 779 C C . LEU A 1 95 ? -13.942 0.655 18.399 1.00 78.31 95 LEU A C 1
ATOM 781 O O . LEU A 1 95 ? -15.060 0.155 18.501 1.00 78.31 95 LEU A O 1
ATOM 785 N N . ARG A 1 96 ? -12.906 0.241 19.134 1.00 81.94 96 ARG A N 1
ATOM 786 C CA . ARG A 1 96 ? -13.014 -0.804 20.152 1.00 81.94 96 ARG A CA 1
ATOM 787 C C . ARG A 1 96 ? -13.960 -0.418 21.292 1.00 81.94 96 ARG A C 1
ATOM 789 O O . ARG A 1 96 ? -14.731 -1.261 21.736 1.00 81.94 96 ARG A O 1
ATOM 796 N N . GLN A 1 97 ? -13.919 0.831 21.762 1.00 85.50 97 GLN A N 1
ATOM 797 C CA . GLN A 1 97 ? -14.861 1.312 22.780 1.00 85.50 97 GLN A CA 1
ATOM 798 C C . GLN A 1 97 ? -16.305 1.258 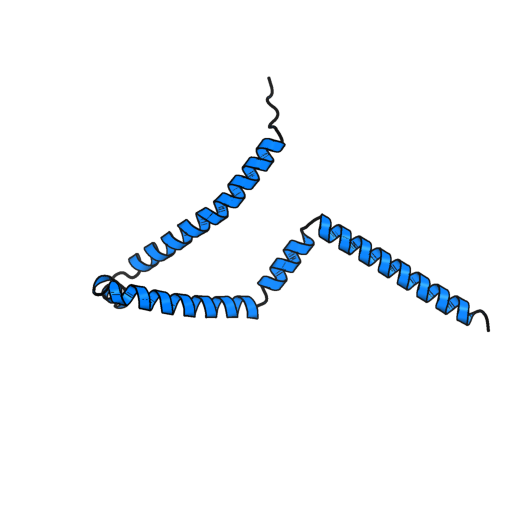22.284 1.00 85.50 97 GLN A C 1
ATOM 800 O O . GLN A 1 97 ? -17.167 0.778 23.011 1.00 85.50 97 GLN A O 1
ATOM 805 N N . ILE A 1 98 ? -16.552 1.672 21.038 1.00 87.06 98 ILE A N 1
ATOM 806 C CA . ILE A 1 98 ? -17.887 1.611 20.428 1.00 87.06 98 ILE A CA 1
ATOM 807 C C . ILE A 1 98 ? -18.404 0.166 20.388 1.00 87.06 98 ILE A C 1
ATOM 809 O O . ILE A 1 98 ? -19.547 -0.071 20.769 1.00 87.06 98 ILE A O 1
ATOM 813 N N . GLN A 1 99 ? -17.567 -0.802 19.989 1.00 85.56 99 GLN A N 1
ATOM 814 C CA . GLN A 1 99 ? -17.940 -2.225 20.003 1.00 85.56 99 GLN A CA 1
ATOM 815 C C . GLN A 1 99 ? -18.310 -2.719 21.404 1.00 85.56 99 GLN A C 1
ATOM 817 O O . GLN A 1 99 ? -19.371 -3.307 21.573 1.00 85.56 99 GLN A O 1
ATOM 822 N N . ILE A 1 100 ? -17.484 -2.422 22.413 1.00 87.56 100 ILE A N 1
ATOM 823 C CA . ILE A 1 100 ? -17.751 -2.828 23.803 1.00 87.56 100 ILE A CA 1
ATOM 824 C C . ILE A 1 100 ? -19.073 -2.233 24.302 1.00 87.56 100 ILE A C 1
ATOM 826 O O . ILE A 1 100 ? -19.866 -2.926 24.934 1.00 87.56 100 ILE A O 1
ATOM 830 N N . SER A 1 101 ? -19.330 -0.957 24.005 1.00 89.81 101 SER A N 1
ATOM 831 C CA . SER A 1 101 ? -20.584 -0.306 24.385 1.00 89.81 101 SER A CA 1
ATOM 832 C C . SER A 1 101 ? -21.799 -0.943 23.707 1.00 89.81 101 SER A C 1
ATOM 834 O O . SER A 1 101 ? -22.830 -1.107 24.354 1.00 89.81 101 SER A O 1
ATOM 836 N N . LEU A 1 102 ? -21.690 -1.329 22.432 1.00 89.62 102 LEU A N 1
ATOM 837 C CA . LEU A 1 102 ? -22.752 -2.043 21.717 1.00 89.62 102 LEU A CA 1
ATOM 838 C C . LEU A 1 102 ? -23.019 -3.430 22.313 1.00 89.62 102 LEU A C 1
ATOM 840 O O . LEU A 1 102 ? -24.177 -3.783 22.533 1.00 89.62 102 LEU A O 1
ATOM 844 N N . ASP A 1 103 ? -21.967 -4.186 22.623 1.00 91.69 103 ASP A N 1
ATOM 845 C CA . ASP A 1 103 ? -22.086 -5.510 23.240 1.00 91.69 103 ASP A CA 1
ATOM 846 C C . ASP A 1 103 ? -22.762 -5.427 24.617 1.00 91.69 103 ASP A C 1
ATOM 848 O O . ASP A 1 103 ? -23.641 -6.231 24.935 1.00 91.69 103 ASP A O 1
ATOM 852 N N . GLU A 1 104 ? -22.423 -4.417 25.426 1.00 93.38 104 GLU A N 1
ATOM 853 C CA . GLU A 1 104 ? -23.103 -4.171 26.701 1.00 93.38 104 GLU A CA 1
ATOM 854 C C . GLU A 1 104 ? -24.589 -3.842 26.535 1.00 93.38 104 GLU A C 1
ATOM 856 O O . GLU A 1 104 ? -25.405 -4.282 27.348 1.00 93.38 104 GLU A O 1
ATOM 861 N N . VAL A 1 105 ? -24.953 -3.052 25.520 1.00 92.25 105 VAL A N 1
ATOM 862 C CA . VAL A 1 105 ? -26.354 -2.700 25.249 1.00 92.25 105 VAL A CA 1
ATOM 863 C C . VAL A 1 105 ? -27.141 -3.938 24.827 1.00 92.25 105 VAL A C 1
ATOM 865 O O . VAL A 1 105 ? -28.204 -4.185 25.394 1.00 92.25 105 VAL A O 1
ATOM 868 N N . ASN A 1 106 ? -26.596 -4.757 23.923 1.00 91.44 106 ASN A N 1
ATOM 869 C CA . ASN A 1 106 ? -27.227 -6.009 23.499 1.00 91.44 106 ASN A CA 1
ATOM 870 C C . ASN A 1 106 ? -27.414 -6.977 24.677 1.00 91.44 106 ASN A C 1
ATOM 872 O O . ASN A 1 106 ? -28.496 -7.521 24.863 1.00 91.44 106 ASN A O 1
ATOM 876 N N . LEU A 1 107 ? -26.409 -7.119 25.548 1.00 92.94 107 LEU A N 1
ATOM 877 C CA . LEU A 1 107 ? -26.520 -7.957 26.747 1.00 92.94 107 LEU A CA 1
ATOM 878 C C . LEU A 1 107 ? -27.587 -7.466 27.732 1.00 92.94 107 LEU A C 1
ATOM 880 O O . LEU A 1 107 ? -28.213 -8.276 28.419 1.00 92.94 107 LEU A O 1
ATOM 884 N N . LYS A 1 108 ? -27.774 -6.148 27.857 1.00 92.62 108 LYS A N 1
ATOM 885 C CA . LYS A 1 108 ? -28.847 -5.579 28.686 1.00 92.62 108 LYS A CA 1
ATOM 886 C C . LYS A 1 108 ? -30.213 -5.839 28.055 1.00 92.62 108 LYS A C 1
ATOM 888 O O . LYS A 1 108 ? -31.136 -6.185 28.787 1.00 92.62 108 LYS A O 1
ATOM 893 N N . LEU A 1 109 ? -30.321 -5.730 26.732 1.00 90.50 109 LEU A N 1
ATOM 894 C CA . LEU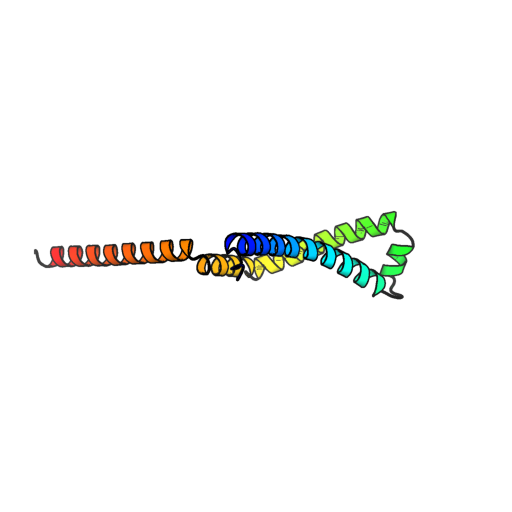 A 1 109 ? -31.550 -6.002 25.989 1.00 90.50 109 LEU A CA 1
ATOM 895 C C . LEU A 1 109 ? -31.973 -7.474 26.117 1.00 90.50 109 LEU A C 1
ATOM 897 O O . LEU A 1 109 ? -33.094 -7.743 26.535 1.00 90.50 109 LEU A O 1
ATOM 901 N N . ASP A 1 110 ? -31.046 -8.415 25.918 1.00 90.06 110 ASP A N 1
ATOM 902 C CA . ASP A 1 110 ? -31.287 -9.859 26.080 1.00 90.06 110 ASP A CA 1
ATOM 903 C C . ASP A 1 110 ? -31.776 -10.225 27.490 1.00 90.06 110 ASP A C 1
ATOM 905 O O . ASP A 1 110 ? -32.603 -11.121 27.677 1.00 90.06 110 ASP A O 1
ATOM 909 N N . LYS A 1 111 ? -31.241 -9.555 28.518 1.00 89.19 111 LYS A N 1
ATOM 910 C CA . LYS A 1 111 ? -31.671 -9.759 29.909 1.00 89.19 111 LYS A CA 1
ATOM 911 C C . LYS A 1 111 ? -33.078 -9.220 30.147 1.00 89.19 111 LYS A C 1
ATOM 913 O O . LYS A 1 111 ? -33.845 -9.863 30.861 1.00 89.19 111 LYS A O 1
ATOM 918 N N . LEU A 1 112 ? -33.408 -8.073 29.557 1.00 87.56 112 LEU A N 1
ATOM 919 C CA . LEU A 1 112 ? -34.740 -7.479 29.645 1.00 87.56 112 LEU A CA 1
ATOM 920 C C . LEU A 1 112 ? -35.778 -8.364 28.948 1.00 87.56 112 LEU A C 1
ATOM 922 O O . LEU A 1 112 ? -36.772 -8.713 29.579 1.00 87.56 112 LEU A O 1
ATOM 926 N N . GLU A 1 113 ? -35.508 -8.830 27.727 1.00 85.56 113 GLU A N 1
ATOM 927 C CA . GLU A 1 113 ? -36.406 -9.738 26.997 1.00 85.56 113 GLU A CA 1
ATOM 928 C C . GLU A 1 113 ? -36.645 -11.056 27.749 1.00 85.56 113 GLU A C 1
ATOM 930 O O . GLU A 1 113 ? -37.782 -11.522 27.852 1.00 85.56 113 GLU A O 1
ATOM 935 N N . LYS A 1 114 ? -35.596 -11.643 28.344 1.00 82.94 114 LYS A N 1
ATOM 936 C CA . LYS A 1 114 ? -35.741 -12.842 29.188 1.00 82.94 114 LYS A CA 1
ATOM 937 C C . LYS A 1 114 ? -36.580 -12.571 30.435 1.00 82.94 114 LYS A C 1
ATOM 939 O O . LYS A 1 114 ? -37.450 -13.377 30.757 1.00 82.94 114 LYS A O 1
ATOM 944 N N . SER A 1 115 ? -36.365 -11.431 31.093 1.00 75.75 115 SER A N 1
ATOM 945 C CA . SER A 1 115 ? -37.131 -11.052 32.285 1.00 75.75 115 SER A CA 1
ATOM 946 C C . SER A 1 115 ? -38.609 -10.779 31.979 1.00 75.75 115 SER A C 1
ATOM 948 O O . SER A 1 115 ? -39.475 -11.192 32.747 1.00 75.75 115 SER A O 1
ATOM 950 N N . GLU A 1 116 ? -38.932 -10.170 30.832 1.00 76.19 116 GLU A N 1
ATOM 951 C CA . GLU A 1 116 ? -40.318 -9.984 30.386 1.00 76.19 116 GLU A CA 1
ATOM 952 C C . GLU A 1 116 ? -40.984 -11.307 29.982 1.00 76.19 116 GLU A C 1
ATOM 954 O O . GLU A 1 116 ? -42.164 -11.529 30.273 1.00 76.19 116 GLU A O 1
ATOM 959 N N . GLY A 1 117 ? -40.233 -12.214 29.349 1.00 71.50 117 GLY A N 1
ATOM 960 C CA . GLY A 1 117 ? -40.708 -13.551 28.995 1.00 71.50 117 GLY A CA 1
ATOM 961 C C . GLY A 1 117 ? -41.037 -14.424 30.212 1.00 71.50 117 GLY A C 1
ATOM 962 O O . GLY A 1 117 ? -42.020 -15.166 30.185 1.00 71.50 117 GLY A O 1
ATOM 963 N N . GLU A 1 118 ? -40.260 -14.318 31.291 1.00 66.88 118 GLU A N 1
ATOM 964 C CA . GLU A 1 118 ? -40.526 -15.007 32.562 1.00 66.88 118 GLU A CA 1
ATOM 965 C C . GLU A 1 118 ? -41.712 -14.389 33.316 1.00 66.88 118 GLU A C 1
ATOM 967 O O . GLU A 1 118 ? -42.586 -15.123 33.784 1.00 66.88 118 GLU A O 1
ATOM 972 N N . ASN A 1 119 ? -41.825 -13.056 33.343 1.00 63.19 119 ASN A N 1
ATOM 973 C CA . ASN A 1 119 ? -42.952 -12.367 33.983 1.00 63.19 119 ASN A CA 1
ATOM 974 C C . ASN A 1 119 ? -44.300 -12.699 33.315 1.00 63.19 119 ASN A C 1
ATOM 976 O O . ASN A 1 119 ? -45.311 -12.852 33.997 1.00 63.19 119 ASN A O 1
ATOM 980 N N . ARG A 1 120 ? -44.325 -12.891 31.987 1.00 62.41 120 ARG A N 1
ATOM 981 C CA . ARG A 1 120 ? -45.529 -13.344 31.264 1.00 62.41 120 ARG A CA 1
ATOM 982 C C . ARG A 1 120 ? -45.924 -14.793 31.557 1.00 62.41 120 ARG A C 1
ATOM 984 O O . ARG A 1 120 ? -47.104 -15.109 31.452 1.00 62.41 120 ARG A O 1
ATOM 991 N N . LYS A 1 121 ? -44.980 -15.671 31.914 1.00 57.97 121 LYS A N 1
ATOM 992 C CA . LYS A 1 121 ? -45.276 -17.073 32.271 1.00 57.97 121 LYS A CA 1
ATOM 993 C C . LYS A 1 121 ? -45.749 -17.238 33.713 1.00 57.97 121 LYS A C 1
ATOM 995 O O . LYS A 1 121 ? -46.446 -18.202 33.993 1.00 57.97 121 LYS A O 1
ATOM 1000 N N . SER A 1 122 ? -45.380 -16.321 34.607 1.00 58.81 122 SER A N 1
ATOM 1001 C CA . SER A 1 122 ? -45.785 -16.362 36.018 1.00 58.81 122 SER A CA 1
ATOM 1002 C C . SER A 1 122 ? -47.167 -15.745 36.289 1.00 58.81 122 SER A C 1
ATOM 1004 O O 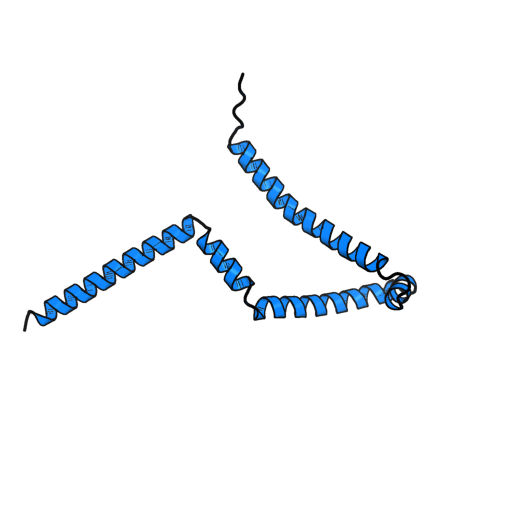. SER A 1 122 ? -47.641 -15.813 37.421 1.00 58.81 122 SER A O 1
ATOM 1006 N N . GLY A 1 123 ? -47.784 -15.105 35.290 1.00 56.12 123 GLY A N 1
ATOM 1007 C CA . GLY A 1 123 ? -49.065 -14.398 35.409 1.00 56.12 123 GLY A CA 1
ATOM 1008 C C . GLY A 1 123 ? -50.284 -15.137 34.839 1.00 56.12 123 GLY A C 1
ATOM 1009 O O . GLY A 1 123 ? -51.322 -14.499 34.671 1.00 56.12 123 GLY A O 1
ATOM 1010 N N . ILE A 1 124 ? -50.159 -16.431 34.513 1.00 47.56 124 ILE A N 1
ATOM 1011 C CA . ILE A 1 124 ? -51.264 -17.324 34.109 1.00 47.56 124 ILE A CA 1
ATOM 1012 C C . ILE A 1 124 ? -51.423 -18.413 35.164 1.00 47.56 124 ILE A C 1
ATOM 1014 O O . ILE A 1 124 ? -50.383 -18.997 35.542 1.00 47.56 124 ILE A O 1
#

Solvent-accessible surface area (backbone at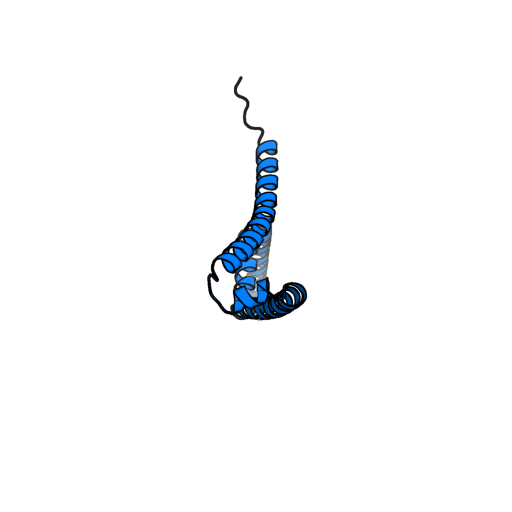oms only — not comparable to full-atom values): 6995 Å² total; per-residue (Å²): 136,84,79,71,79,55,66,68,58,53,54,50,52,50,53,51,53,57,56,45,52,57,54,50,48,56,54,50,53,53,47,49,54,52,50,52,58,66,67,36,71,94,35,73,69,44,52,46,40,70,76,37,46,90,59,35,52,60,51,51,50,53,51,47,51,52,52,49,50,52,52,52,49,49,45,63,71,70,40,55,64,60,54,49,52,52,50,54,46,64,69,33,70,66,56,40,50,53,51,54,54,51,52,53,49,50,55,51,48,56,52,50,54,52,51,52,56,51,54,62,62,73,74,112

Foldseek 3Di:
DPPDPPVVVVVVVVVVVVVVVVVVVVVVVVVVVVVVLVVCPPDPLNVCCVVCVVPSVVVVVVVVVVVVVVVVVVCVVVCVVVVVVVVVQCPPPVSVVVVVVVVVVVVVVVVVVVVVVVVVVVPD

Secondary structure (DSSP, 8-state):
------HHHHHHHHHHHHHHHHHHHHHHHHHHHHHHHHH-TT-HHHHHHHH-HHHHHHHHHHHHHHHHHHHHHHHHHHTHHHHHHHHHHHH-HHHHHHHHHHHHHHHHHHHHHHHHHHHHHTT-

Radius of gyration: 28.49 Å; Cα contacts (8 Å, |Δi|>4): 18; chains: 1; bounding box: 74×41×65 Å